Protein AF-G5LXJ3-F1 (afdb_monomer)

Sequence (70 aa):
MVRQVSEWGYKYIEQSPHPRINPFYKHPKAGRDTMQEYKRALQNYGVEISSFIVVYRWSGPDEERRPAGV

Radius of gyration: 14.77 Å; Cα contacts (8 Å, |Δi|>4): 99; chains: 1; bounding box: 36×18×39 Å

Foldseek 3Di:
DLQVCLVVVHAEDAAEADPCAHHAADDGNDDPVNVVVVVVSCVVSNHYYPHYDHHWCLVPPDPVRNVVRD

InterPro domains:
  IPR036237 Xylose isomerase-like superfamily [SSF51658] (2-68)

Solvent-accessible surface area (backbone atoms only — not comparable to full-atom values): 4055 Å² total; per-residue (Å²): 107,66,61,56,42,33,75,72,70,45,53,65,38,72,44,62,63,32,86,65,43,35,30,71,49,41,74,71,57,52,47,71,67,59,50,49,54,51,52,50,50,28,61,77,46,68,34,46,75,75,45,77,56,82,59,60,31,61,85,46,93,49,70,84,45,23,84,74,24,68

Mean predicted aligned error: 3.09 Å

Structure (mmCIF, N/CA/C/O backbone):
data_AF-G5LXJ3-F1
#
_entry.id   AF-G5LXJ3-F1
#
loop_
_atom_site.group_PDB
_atom_site.id
_atom_site.type_symbol
_atom_site.label_atom_id
_atom_site.label_alt_id
_atom_site.label_comp_id
_atom_site.label_asym_id
_atom_site.label_entity_id
_atom_site.label_seq_id
_atom_site.pdbx_PDB_ins_code
_atom_site.Cartn_x
_atom_site.Cartn_y
_atom_site.Cartn_z
_atom_site.occupancy
_atom_site.B_iso_or_equiv
_atom_site.auth_seq_id
_atom_site.auth_comp_id
_atom_site.auth_asym_id
_atom_site.auth_atom_id
_atom_site.pdbx_PDB_model_num
ATOM 1 N N . MET A 1 1 ? -4.538 -11.320 4.370 1.00 88.25 1 MET A N 1
ATOM 2 C CA . MET A 1 1 ? -3.497 -10.498 5.019 1.00 88.25 1 MET A CA 1
ATOM 3 C C . MET A 1 1 ? -4.087 -9.479 5.990 1.00 88.25 1 MET A C 1
ATOM 5 O O . MET A 1 1 ? -3.850 -9.644 7.170 1.00 88.25 1 MET A O 1
ATOM 9 N N . VAL A 1 2 ? -4.912 -8.507 5.566 1.00 96.62 2 VAL A N 1
ATOM 10 C CA . VAL A 1 2 ? -5.462 -7.457 6.469 1.00 96.62 2 VAL A CA 1
ATOM 11 C C . VAL A 1 2 ? -6.067 -8.001 7.770 1.00 96.62 2 VAL A C 1
ATOM 13 O O . VAL A 1 2 ? -5.696 -7.560 8.850 1.00 96.62 2 VAL A O 1
ATOM 16 N N . ARG A 1 3 ? -6.944 -9.006 7.669 1.00 97.56 3 ARG A N 1
ATOM 17 C CA . ARG A 1 3 ? -7.530 -9.682 8.834 1.00 97.56 3 ARG A CA 1
ATOM 18 C C . ARG A 1 3 ? -6.476 -10.237 9.797 1.00 97.56 3 ARG A C 1
ATOM 20 O O . ARG A 1 3 ? -6.586 -10.013 10.989 1.00 97.56 3 ARG A O 1
ATOM 27 N N . GLN A 1 4 ? -5.465 -10.931 9.276 1.00 97.88 4 GLN A N 1
ATOM 28 C CA . GLN A 1 4 ? -4.413 -11.543 10.096 1.00 97.88 4 GLN A CA 1
ATOM 29 C C . GLN A 1 4 ? -3.609 -10.479 10.846 1.00 97.88 4 GLN A C 1
ATOM 31 O O . GLN A 1 4 ? -3.335 -10.647 12.024 1.00 97.88 4 GLN A O 1
ATOM 36 N N . VAL A 1 5 ? -3.290 -9.358 10.190 1.00 97.75 5 VAL A N 1
ATOM 37 C CA . VAL A 1 5 ? -2.587 -8.231 10.826 1.00 97.75 5 VAL A CA 1
ATOM 38 C C . VAL A 1 5 ? -3.394 -7.669 12.002 1.00 97.75 5 VAL A C 1
ATOM 40 O O . VAL A 1 5 ? -2.824 -7.411 13.059 1.00 97.75 5 VAL A O 1
ATOM 43 N N . SER A 1 6 ? -4.716 -7.556 11.840 1.00 98.12 6 SER A N 1
ATOM 44 C CA . SER A 1 6 ? -5.636 -7.165 12.915 1.00 98.12 6 SER A CA 1
ATOM 45 C C . SER A 1 6 ? -5.693 -8.204 14.042 1.00 98.12 6 SER A C 1
ATOM 47 O O . SER A 1 6 ? -5.553 -7.851 15.208 1.00 98.12 6 SER A O 1
ATOM 49 N N . GLU A 1 7 ? -5.814 -9.494 13.710 1.00 98.19 7 GLU A N 1
ATOM 50 C CA . GLU A 1 7 ? -5.828 -10.600 14.685 1.00 98.19 7 GLU A CA 1
ATOM 51 C C . GLU A 1 7 ? -4.509 -10.716 15.467 1.00 98.19 7 GLU A C 1
ATOM 53 O O . GLU A 1 7 ? -4.512 -11.141 16.619 1.00 98.19 7 GLU A O 1
ATOM 58 N N . TRP A 1 8 ? -3.387 -10.299 14.876 1.00 98.12 8 TRP A N 1
ATOM 59 C CA . TRP A 1 8 ? -2.093 -10.182 15.556 1.00 98.12 8 TRP A CA 1
ATOM 60 C C . TRP A 1 8 ? -1.966 -8.930 16.437 1.00 98.12 8 TRP A C 1
ATOM 62 O O . TRP A 1 8 ? -0.983 -8.799 17.161 1.00 98.12 8 TRP A O 1
ATOM 72 N N . GLY A 1 9 ? -2.937 -8.014 16.397 1.00 98.19 9 GLY A N 1
ATOM 73 C CA . GLY A 1 9 ? -2.953 -6.791 17.202 1.00 98.19 9 GLY A CA 1
ATOM 74 C C . GLY A 1 9 ? -2.171 -5.618 16.605 1.00 98.19 9 GLY A C 1
ATOM 75 O O . GLY A 1 9 ? -1.945 -4.623 17.294 1.00 98.19 9 GLY A O 1
ATOM 76 N N . TYR A 1 10 ? -1.757 -5.692 15.336 1.00 98.25 10 TYR A N 1
ATOM 77 C CA . TYR A 1 10 ? -1.076 -4.584 14.666 1.00 98.25 10 TYR A CA 1
ATOM 78 C C . TYR A 1 10 ? -2.071 -3.593 14.057 1.00 98.25 10 TYR A C 1
ATOM 80 O O . TYR A 1 10 ? -3.097 -3.964 13.489 1.00 98.25 10 TYR A O 1
ATOM 88 N N . LYS A 1 11 ? -1.714 -2.306 14.112 1.00 97.88 11 LYS A N 1
ATOM 89 C CA . LYS A 1 11 ? -2.524 -1.210 13.563 1.00 97.88 11 LYS A CA 1
ATOM 90 C C . LYS A 1 11 ? -2.165 -0.839 12.123 1.00 97.88 11 LYS A C 1
ATOM 92 O O . LYS A 1 11 ? -3.022 -0.333 11.402 1.00 97.88 11 LYS A O 1
ATOM 97 N N . TYR A 1 12 ? -0.924 -1.087 11.707 1.00 98.25 12 TYR A N 1
ATOM 98 C CA . TYR A 1 12 ? -0.391 -0.581 10.445 1.00 98.25 12 TYR A CA 1
ATOM 99 C C . TYR A 1 12 ? 0.206 -1.678 9.563 1.00 98.25 12 TYR A C 1
ATOM 101 O O . TYR A 1 12 ? 0.805 -2.632 10.056 1.00 98.25 12 TYR A O 1
ATOM 109 N N . ILE A 1 13 ? 0.061 -1.503 8.250 1.00 97.75 13 ILE A N 1
ATOM 110 C CA . ILE A 1 13 ? 0.679 -2.318 7.202 1.00 97.75 13 ILE A CA 1
ATOM 111 C C . ILE A 1 13 ? 1.597 -1.428 6.363 1.00 97.75 13 ILE A C 1
ATOM 113 O O . ILE A 1 13 ? 1.153 -0.412 5.824 1.00 97.75 13 ILE A O 1
ATOM 117 N N . GLU A 1 14 ? 2.843 -1.857 6.168 1.00 97.06 14 GLU A N 1
ATOM 118 C CA . GLU A 1 14 ? 3.632 -1.417 5.018 1.00 97.06 14 GLU A CA 1
ATOM 119 C C . GLU A 1 14 ? 3.200 -2.223 3.792 1.00 97.06 14 GLU A C 1
ATOM 121 O O . GLU A 1 14 ? 3.354 -3.447 3.732 1.00 97.06 14 GLU A O 1
ATOM 126 N N . GLN A 1 15 ? 2.629 -1.547 2.799 1.00 96.44 15 GLN A N 1
ATOM 127 C CA . GLN A 1 15 ? 2.223 -2.197 1.565 1.00 96.44 15 GLN A CA 1
ATOM 128 C C . GLN A 1 15 ? 3.452 -2.442 0.684 1.00 96.44 15 GLN A C 1
ATOM 130 O O . GLN A 1 15 ? 3.967 -1.527 0.043 1.00 96.44 15 GLN A O 1
ATOM 135 N N . SER A 1 16 ? 3.875 -3.700 0.608 1.00 95.19 16 SER A N 1
ATOM 136 C CA . SER A 1 16 ? 4.900 -4.173 -0.323 1.00 95.19 16 SER A CA 1
ATOM 137 C C . SER A 1 16 ? 4.323 -4.469 -1.716 1.00 95.19 16 SER A C 1
ATOM 139 O O . SER A 1 16 ? 3.096 -4.472 -1.894 1.00 95.19 16 SER A O 1
ATOM 141 N N . PRO A 1 17 ? 5.162 -4.706 -2.741 1.00 95.75 17 PRO A N 1
ATOM 142 C CA . PRO A 1 17 ? 4.666 -5.018 -4.071 1.00 95.75 17 PRO A CA 1
ATOM 143 C C . PRO A 1 17 ? 3.719 -6.223 -4.068 1.00 95.75 17 PRO A C 1
ATOM 145 O O . PRO A 1 17 ? 3.996 -7.269 -3.482 1.00 95.75 17 PRO A O 1
ATOM 148 N N . HIS A 1 18 ? 2.581 -6.070 -4.742 1.00 95.31 18 HIS A N 1
ATOM 149 C CA . HIS A 1 18 ? 1.513 -7.065 -4.771 1.00 95.31 18 HIS A CA 1
ATOM 150 C C . HIS A 1 18 ? 0.976 -7.241 -6.200 1.00 95.31 18 HIS A C 1
ATOM 152 O O . HIS A 1 18 ? 0.680 -6.237 -6.855 1.00 95.31 18 HIS A O 1
ATOM 158 N N . PRO A 1 19 ? 0.756 -8.479 -6.691 1.00 95.19 19 PRO A N 1
ATOM 159 C CA . PRO A 1 19 ? 0.391 -8.741 -8.090 1.00 95.19 19 PRO A CA 1
ATOM 160 C C . PRO A 1 19 ? -0.866 -8.022 -8.602 1.00 95.19 19 PRO A C 1
ATOM 162 O O . PRO A 1 19 ? -0.969 -7.747 -9.796 1.00 95.19 19 PRO A O 1
ATOM 165 N N . ARG A 1 20 ? -1.823 -7.721 -7.713 1.00 95.12 20 ARG A N 1
ATOM 166 C CA . ARG A 1 20 ? -3.075 -7.008 -8.045 1.00 95.12 20 ARG A CA 1
ATOM 167 C C . ARG A 1 20 ? -2.995 -5.485 -7.874 1.00 95.12 20 ARG A C 1
ATOM 169 O O . ARG A 1 20 ? -3.910 -4.796 -8.307 1.00 95.12 20 ARG A O 1
ATOM 176 N N . ILE A 1 21 ? -1.951 -4.973 -7.216 1.00 95.38 21 ILE A N 1
ATOM 177 C CA . ILE A 1 21 ? -1.832 -3.553 -6.851 1.00 95.38 21 ILE A CA 1
ATOM 178 C C . ILE A 1 21 ? -0.660 -2.929 -7.601 1.00 95.38 21 ILE A C 1
ATOM 180 O O . ILE A 1 21 ? -0.864 -2.179 -8.552 1.00 95.38 21 ILE A O 1
ATOM 184 N N . ASN A 1 22 ? 0.558 -3.287 -7.208 1.00 95.75 22 ASN A N 1
ATOM 185 C CA . ASN A 1 22 ? 1.794 -2.805 -7.802 1.00 95.75 22 ASN A CA 1
ATOM 186 C C . ASN A 1 22 ? 2.821 -3.941 -7.814 1.00 95.75 22 ASN A C 1
ATOM 188 O O . ASN A 1 22 ? 3.458 -4.182 -6.790 1.00 95.75 22 ASN A O 1
ATOM 192 N N . PRO A 1 23 ? 2.916 -4.717 -8.903 1.00 95.75 23 PRO A N 1
ATOM 193 C CA . PRO A 1 23 ? 3.876 -5.807 -8.997 1.00 95.75 23 PRO A CA 1
ATOM 194 C C . PRO A 1 23 ? 5.315 -5.283 -9.092 1.00 95.75 23 PRO A C 1
ATOM 196 O O . PRO A 1 23 ? 5.555 -4.200 -9.614 1.00 95.75 23 PRO A O 1
ATOM 199 N N . PHE A 1 24 ? 6.281 -6.095 -8.663 1.00 94.81 24 PHE A N 1
ATOM 200 C CA . PHE A 1 24 ? 7.704 -5.799 -8.850 1.00 94.81 24 PHE A CA 1
ATOM 201 C C . PHE A 1 24 ? 8.034 -5.519 -10.321 1.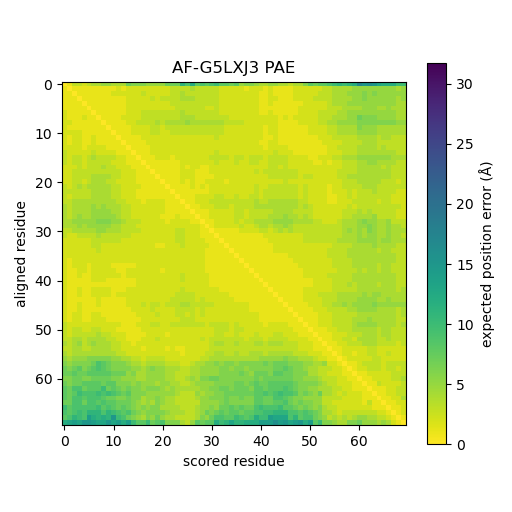00 94.81 24 PHE A C 1
ATOM 203 O O . PHE A 1 24 ? 7.659 -6.322 -11.181 1.00 94.81 24 PHE A O 1
ATOM 210 N N . TYR A 1 25 ? 8.779 -4.437 -10.585 1.00 92.69 25 TYR A N 1
ATOM 211 C CA . TYR A 1 25 ? 9.342 -4.132 -11.910 1.00 92.69 25 TYR A CA 1
ATOM 212 C C . TYR A 1 25 ? 8.286 -4.067 -13.028 1.00 92.69 25 TYR A C 1
ATOM 214 O O . TYR A 1 25 ? 8.518 -4.489 -14.159 1.00 92.69 25 TYR A O 1
ATOM 222 N N . LYS A 1 26 ? 7.060 -3.646 -12.698 1.00 93.06 26 LYS A N 1
ATOM 223 C CA . LYS A 1 26 ? 5.946 -3.528 -13.648 1.00 93.06 26 LYS A CA 1
ATOM 224 C C . LYS A 1 26 ? 5.101 -2.316 -13.312 1.00 93.06 26 LYS A C 1
ATOM 226 O O . LYS A 1 26 ? 5.082 -1.859 -12.177 1.00 93.06 26 LYS A O 1
ATOM 231 N N . HIS A 1 27 ? 4.341 -1.845 -14.293 1.00 92.25 27 HIS A N 1
ATOM 232 C CA . HIS A 1 27 ? 3.373 -0.786 -14.050 1.00 92.25 27 HIS A CA 1
ATOM 233 C C . HIS A 1 27 ? 2.319 -1.209 -13.006 1.00 9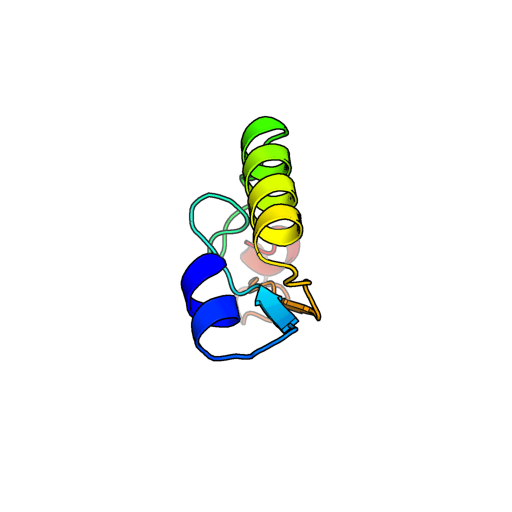2.25 27 HIS A C 1
ATOM 235 O O . HIS A 1 27 ? 1.912 -2.383 -12.985 1.00 92.25 27 HIS A O 1
ATOM 241 N N . PRO A 1 28 ? 1.836 -0.263 -12.176 1.00 93.44 28 PRO A N 1
ATOM 242 C CA . PRO A 1 28 ? 0.725 -0.497 -11.265 1.00 93.44 28 PRO A CA 1
ATOM 243 C C . PRO A 1 28 ? -0.500 -1.060 -11.989 1.00 93.44 28 PRO A C 1
ATOM 245 O O . PRO A 1 28 ? -0.843 -0.641 -13.093 1.00 93.44 28 PRO A O 1
ATOM 248 N N . LYS A 1 29 ? -1.172 -2.018 -11.348 1.00 94.62 29 LYS A N 1
ATOM 249 C CA . LYS A 1 29 ? -2.342 -2.729 -11.889 1.00 94.62 29 LYS A CA 1
ATOM 250 C C . LYS A 1 29 ? -3.643 -2.427 -11.155 1.00 94.62 29 LYS A C 1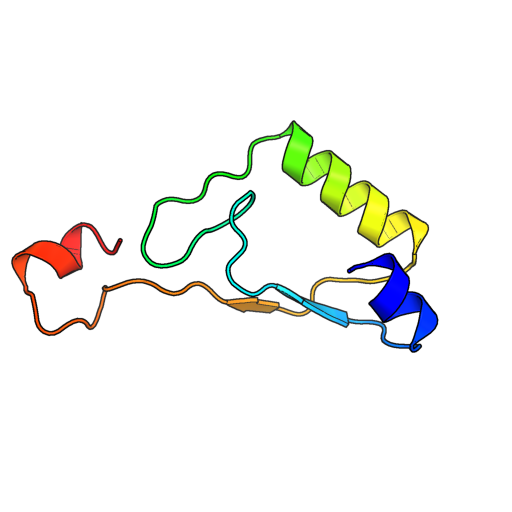
ATOM 252 O O . LYS A 1 29 ? -4.707 -2.804 -11.641 1.00 94.62 29 LYS A O 1
ATOM 257 N N . ALA A 1 30 ? -3.572 -1.817 -9.974 1.00 95.38 30 ALA A N 1
ATOM 258 C CA . ALA A 1 30 ? -4.745 -1.591 -9.139 1.00 95.38 30 ALA A CA 1
ATOM 259 C C . ALA A 1 30 ? -5.774 -0.695 -9.850 1.00 95.38 30 ALA A C 1
ATOM 261 O O . ALA A 1 30 ? -5.568 0.504 -10.020 1.00 95.38 30 ALA A O 1
ATOM 262 N N . GLY A 1 31 ? -6.903 -1.291 -10.236 1.00 95.88 31 GLY A N 1
ATOM 263 C CA . GLY A 1 31 ? -8.094 -0.575 -10.683 1.00 95.88 31 GLY A CA 1
ATOM 264 C C . GLY A 1 31 ? -8.985 -0.136 -9.517 1.00 95.88 31 GLY A C 1
ATOM 265 O O . GLY A 1 31 ? -8.724 -0.454 -8.353 1.00 95.88 31 GLY A O 1
ATOM 266 N N . ARG A 1 32 ? -10.080 0.568 -9.833 1.00 97.44 32 ARG A N 1
ATOM 267 C CA . ARG A 1 32 ? -11.035 1.080 -8.833 1.00 97.44 32 ARG A CA 1
ATOM 268 C C . ARG A 1 32 ? -11.588 -0.016 -7.920 1.00 97.44 32 ARG A C 1
ATOM 270 O O . ARG A 1 32 ? -11.595 0.184 -6.709 1.00 97.44 32 ARG A O 1
ATOM 277 N N . ASP A 1 33 ? -11.974 -1.159 -8.477 1.00 97.44 33 ASP A N 1
ATOM 278 C CA . ASP A 1 33 ? -12.598 -2.244 -7.710 1.00 97.44 33 ASP A CA 1
ATOM 279 C C . ASP A 1 33 ? -11.621 -2.863 -6.706 1.00 97.44 33 ASP A C 1
ATOM 281 O O . ASP A 1 33 ? -11.939 -2.973 -5.524 1.00 97.44 33 ASP A O 1
ATOM 285 N N . THR A 1 34 ? -10.386 -3.150 -7.135 1.00 96.75 34 THR A N 1
ATOM 286 C CA . THR A 1 34 ? -9.313 -3.627 -6.246 1.00 96.75 34 THR A CA 1
ATOM 287 C C . THR A 1 34 ? -9.047 -2.638 -5.110 1.00 96.75 34 THR A C 1
ATOM 289 O O . THR A 1 34 ? -8.88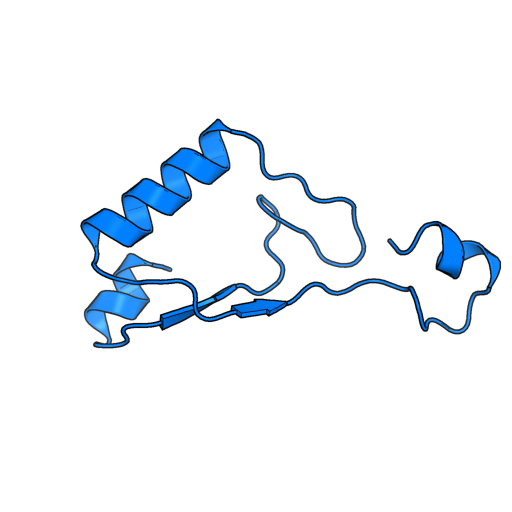3 -3.040 -3.959 1.00 96.75 34 THR A O 1
ATOM 292 N N . MET A 1 35 ? -9.026 -1.334 -5.405 1.00 96.31 35 MET A N 1
ATOM 293 C CA . MET A 1 35 ? -8.809 -0.313 -4.378 1.00 96.31 35 MET A CA 1
ATOM 294 C C . MET A 1 35 ? -9.991 -0.193 -3.410 1.00 96.31 35 MET A C 1
ATOM 296 O O . MET A 1 35 ? -9.775 0.041 -2.222 1.00 96.31 35 MET A O 1
ATOM 300 N N . GLN A 1 36 ? -11.230 -0.358 -3.882 1.00 98.06 36 GLN A N 1
ATOM 301 C CA . GLN A 1 36 ? -12.411 -0.369 -3.015 1.00 98.06 36 GLN A CA 1
ATOM 302 C C . GLN A 1 36 ? -12.439 -1.600 -2.109 1.00 98.06 36 GLN A C 1
ATOM 304 O O . GLN A 1 36 ? -12.660 -1.448 -0.909 1.00 98.06 36 GLN A O 1
ATOM 309 N N . GLU A 1 37 ? -12.178 -2.791 -2.652 1.00 97.50 37 GLU A N 1
ATOM 310 C CA . GLU A 1 37 ? -12.040 -4.031 -1.878 1.00 97.50 37 GLU A CA 1
ATOM 311 C C . GLU A 1 37 ? -10.992 -3.854 -0.776 1.00 97.50 37 GLU A C 1
ATOM 313 O O . GLU A 1 37 ? -11.259 -4.149 0.390 1.00 97.50 37 GLU A O 1
ATOM 318 N N . TYR A 1 38 ? -9.830 -3.289 -1.124 1.00 96.88 38 TYR A N 1
ATOM 319 C CA . TYR A 1 38 ? -8.756 -3.115 -0.159 1.00 96.88 38 TYR A CA 1
ATOM 320 C C . TYR A 1 38 ? -9.120 -2.122 0.953 1.00 96.88 38 TYR A C 1
ATOM 322 O O . TYR A 1 38 ? -8.960 -2.432 2.132 1.00 96.88 38 TYR A O 1
ATOM 330 N N . LYS A 1 39 ? -9.690 -0.963 0.599 1.00 97.38 39 LYS A N 1
ATOM 331 C CA . LYS A 1 39 ? -10.164 0.032 1.577 1.00 97.38 39 LYS A CA 1
ATOM 332 C C . LYS A 1 39 ? -11.238 -0.531 2.506 1.00 97.38 39 LYS A C 1
ATOM 334 O O . LYS A 1 39 ? -11.168 -0.297 3.708 1.00 97.38 39 LYS A O 1
ATOM 339 N N . ARG A 1 40 ? -12.196 -1.297 1.972 1.00 98.44 40 ARG A N 1
ATOM 340 C CA . ARG A 1 40 ? -13.229 -1.960 2.784 1.00 98.44 40 ARG A CA 1
ATOM 341 C C . ARG A 1 40 ? -12.611 -2.951 3.761 1.00 98.44 40 ARG A C 1
ATOM 343 O O . ARG A 1 40 ? -12.991 -2.960 4.924 1.00 98.44 40 ARG A O 1
ATOM 350 N N . ALA A 1 41 ? -11.642 -3.753 3.321 1.00 98.12 41 ALA A N 1
ATOM 351 C CA . ALA A 1 41 ? -10.948 -4.677 4.212 1.00 98.12 41 ALA A CA 1
ATOM 352 C C . ALA A 1 41 ? -10.223 -3.931 5.346 1.00 98.12 41 ALA A C 1
ATOM 354 O O . ALA A 1 41 ? -10.374 -4.303 6.505 1.00 98.12 41 ALA A O 1
ATOM 355 N N . LEU A 1 42 ? -9.484 -2.863 5.030 1.00 98.31 42 LEU A N 1
ATOM 356 C CA . LEU A 1 42 ? -8.797 -2.030 6.025 1.00 98.31 42 LEU A CA 1
ATOM 357 C C . LEU A 1 42 ? -9.777 -1.463 7.066 1.00 98.31 42 LEU A C 1
ATOM 359 O O . LEU A 1 42 ? -9.557 -1.624 8.265 1.00 98.31 42 LEU A O 1
ATOM 363 N N . GLN A 1 43 ? -10.902 -0.900 6.613 1.00 98.44 43 GLN A N 1
ATOM 364 C CA . GLN A 1 43 ? -11.959 -0.372 7.483 1.00 98.44 43 GLN A CA 1
ATOM 365 C C . GLN A 1 43 ? -12.590 -1.454 8.366 1.00 98.44 43 GLN A C 1
ATOM 367 O O . GLN A 1 43 ? -12.683 -1.271 9.577 1.00 98.44 43 GLN A O 1
ATOM 372 N N . ASN A 1 44 ? -12.975 -2.593 7.785 1.00 98.56 44 ASN A N 1
ATOM 373 C CA . ASN A 1 44 ? -13.650 -3.676 8.506 1.00 98.56 44 ASN A CA 1
ATOM 374 C C . ASN A 1 44 ? -12.795 -4.275 9.630 1.00 98.56 44 ASN A C 1
ATOM 376 O O . ASN A 1 44 ? -13.340 -4.759 10.616 1.00 98.56 44 ASN A O 1
ATOM 380 N N . TYR A 1 45 ? -11.470 -4.262 9.474 1.00 98.50 45 TYR A N 1
ATOM 381 C CA . TYR A 1 45 ? -10.535 -4.828 10.447 1.00 98.50 45 TYR A CA 1
ATOM 382 C C . TYR A 1 45 ? -9.785 -3.767 11.265 1.00 98.50 45 TYR A C 1
ATOM 384 O O . TYR A 1 45 ? -8.927 -4.120 12.072 1.00 98.50 45 TYR A O 1
ATOM 392 N N . GLY A 1 46 ? -10.093 -2.479 11.074 1.00 98.19 46 GLY A N 1
ATOM 393 C CA . GLY A 1 46 ? -9.495 -1.377 11.831 1.00 98.19 46 GLY A CA 1
ATOM 394 C C . G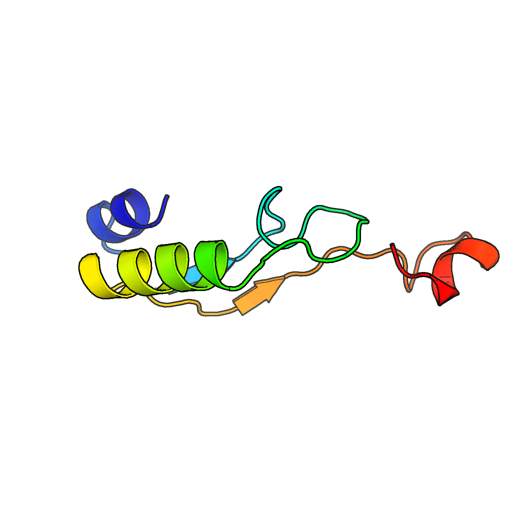LY A 1 46 ? -7.993 -1.169 11.593 1.00 98.19 46 GLY A C 1
ATOM 395 O O . GLY A 1 46 ? -7.330 -0.572 12.443 1.00 98.19 46 GLY A O 1
ATOM 396 N N . VAL A 1 47 ? -7.457 -1.633 10.463 1.00 98.50 47 VAL A N 1
ATOM 397 C CA . VAL A 1 47 ? -6.029 -1.550 10.102 1.00 98.50 47 VAL A CA 1
ATOM 398 C C . VAL A 1 47 ? -5.812 -0.443 9.074 1.00 98.50 47 VAL A C 1
ATOM 400 O O . VAL A 1 47 ? -6.666 -0.200 8.225 1.00 98.50 47 VAL A O 1
ATOM 403 N N . GLU A 1 48 ? -4.660 0.214 9.122 1.00 98.19 48 GLU A N 1
ATOM 404 C CA . GLU A 1 48 ? -4.297 1.320 8.235 1.00 98.19 48 GLU A CA 1
ATOM 405 C C . GLU A 1 48 ? -2.992 1.039 7.480 1.00 98.19 48 GLU A C 1
ATOM 407 O O . GLU A 1 48 ? -2.221 0.150 7.836 1.00 98.19 48 GLU A O 1
ATOM 412 N N . ILE A 1 49 ? -2.740 1.789 6.408 1.00 97.62 49 ILE A N 1
A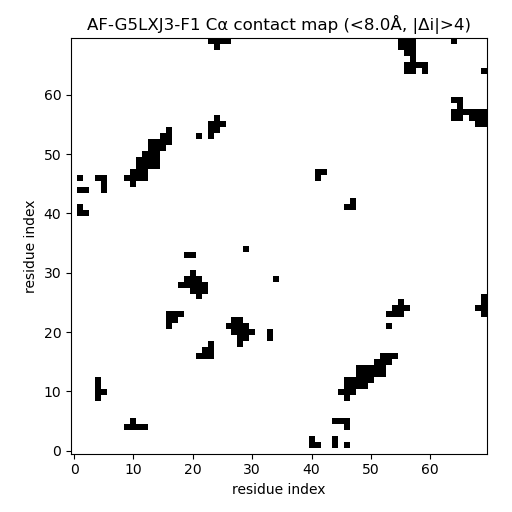TOM 413 C CA . ILE A 1 49 ? -1.472 1.718 5.672 1.00 97.62 49 ILE A CA 1
ATOM 414 C C . ILE A 1 49 ? -0.529 2.771 6.242 1.00 97.62 49 ILE A C 1
ATOM 416 O O . ILE A 1 49 ? -0.867 3.952 6.219 1.00 97.62 49 ILE A O 1
ATOM 420 N N . SER A 1 50 ? 0.646 2.365 6.725 1.00 97.75 50 SER A N 1
ATOM 421 C CA . SER A 1 50 ? 1.687 3.307 7.165 1.00 97.75 50 SER A CA 1
ATOM 422 C C . SER A 1 50 ? 2.515 3.833 6.000 1.00 97.75 50 SER A C 1
ATOM 424 O O . SER A 1 50 ? 2.885 5.002 5.964 1.00 97.75 50 SER A O 1
ATOM 426 N N . SER A 1 51 ? 2.837 2.949 5.060 1.00 97.62 51 SER A N 1
ATOM 427 C CA . SER A 1 51 ? 3.773 3.206 3.970 1.00 97.62 51 SER A CA 1
ATOM 428 C C . SER A 1 51 ? 3.442 2.333 2.765 1.00 97.62 51 SER A C 1
ATOM 430 O O . SER A 1 51 ? 2.769 1.305 2.866 1.00 97.62 51 SER A O 1
ATOM 432 N N . PHE A 1 52 ? 3.919 2.757 1.599 1.00 95.94 52 PHE A N 1
ATOM 433 C CA . PHE A 1 52 ? 3.814 2.003 0.360 1.00 95.94 52 PHE A CA 1
ATOM 434 C C . PHE A 1 52 ? 5.175 1.980 -0.322 1.00 95.94 52 PHE A C 1
ATOM 436 O O . PHE A 1 52 ? 5.671 3.022 -0.752 1.00 95.94 52 PHE A O 1
ATOM 443 N N . ILE A 1 53 ? 5.776 0.794 -0.410 1.00 95.00 53 ILE A N 1
ATOM 444 C CA . ILE A 1 53 ? 7.078 0.612 -1.045 1.00 95.00 53 ILE A CA 1
ATOM 445 C C . ILE A 1 53 ? 6.897 0.140 -2.487 1.00 95.00 53 ILE A C 1
ATOM 447 O O . ILE A 1 53 ? 6.243 -0.865 -2.779 1.00 95.00 53 ILE A O 1
ATOM 451 N N . VAL A 1 54 ? 7.501 0.893 -3.405 1.00 93.56 54 VAL A N 1
ATO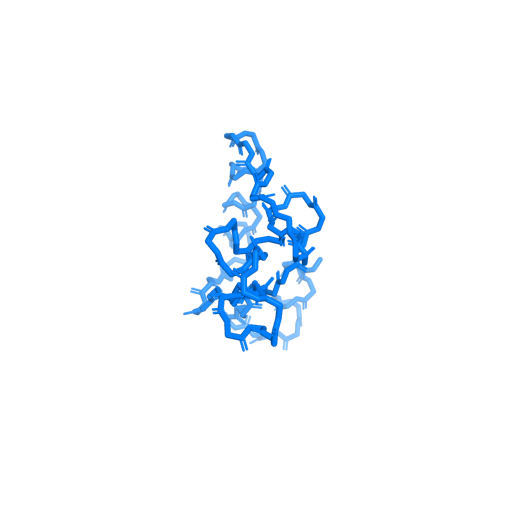M 452 C CA . VAL A 1 54 ? 7.551 0.574 -4.832 1.00 93.56 54 VAL A CA 1
ATOM 453 C C . VAL A 1 54 ? 8.954 0.111 -5.195 1.00 93.56 54 VAL A C 1
ATOM 455 O O . VAL A 1 54 ? 9.940 0.667 -4.718 1.00 93.56 54 VAL A O 1
ATOM 458 N N . VAL A 1 55 ? 9.047 -0.922 -6.031 1.00 94.50 55 VAL A N 1
ATOM 459 C CA . VAL A 1 55 ? 10.332 -1.503 -6.433 1.00 94.50 55 VAL A CA 1
ATOM 460 C C . VAL A 1 55 ? 10.451 -1.434 -7.951 1.00 94.50 55 VAL A C 1
ATOM 462 O O . VAL A 1 55 ? 9.808 -2.192 -8.681 1.00 94.50 55 VAL A O 1
ATOM 465 N N . TYR A 1 56 ? 11.281 -0.489 -8.389 1.00 93.56 56 TYR A N 1
ATOM 466 C CA . TYR A 1 56 ? 11.461 -0.034 -9.766 1.00 93.56 56 TYR A CA 1
ATOM 467 C C . TYR A 1 56 ? 12.946 0.015 -10.140 1.00 93.56 56 TYR A C 1
ATOM 469 O O . TYR A 1 56 ? 13.820 -0.091 -9.280 1.00 93.56 56 TYR A O 1
ATOM 477 N N . ARG A 1 57 ? 13.243 0.158 -11.435 1.00 92.25 57 ARG A N 1
ATOM 478 C CA . ARG A 1 57 ? 14.608 0.118 -11.994 1.00 92.25 57 ARG A CA 1
ATOM 479 C C . ARG A 1 57 ? 15.227 1.495 -12.237 1.00 92.25 57 ARG A C 1
ATOM 481 O O . ARG A 1 57 ? 16.183 1.600 -12.996 1.00 92.25 57 ARG A O 1
ATOM 488 N N . TRP A 1 58 ? 14.731 2.545 -11.583 1.00 90.50 58 TRP A N 1
ATOM 489 C CA . TRP A 1 58 ? 15.194 3.926 -11.796 1.00 90.50 58 TRP A CA 1
ATOM 490 C C . TRP A 1 58 ? 16.691 4.141 -11.551 1.00 90.50 58 TRP A C 1
ATOM 492 O O . TRP A 1 58 ? 17.308 4.961 -12.223 1.00 90.50 58 TRP A O 1
ATOM 502 N N . SER A 1 59 ? 17.279 3.389 -10.622 1.00 90.88 59 SER A N 1
ATOM 503 C CA . SER A 1 59 ? 18.715 3.399 -10.312 1.00 90.88 59 SER A CA 1
ATOM 504 C C . SER A 1 59 ? 19.439 2.136 -10.799 1.00 90.88 59 SER A C 1
ATOM 506 O O . SER A 1 59 ? 20.520 1.811 -10.313 1.00 90.88 59 SER A O 1
ATOM 508 N N . GLY A 1 60 ? 18.838 1.389 -11.733 1.00 90.19 60 GLY A N 1
ATOM 509 C CA . GLY A 1 60 ? 19.448 0.194 -12.311 1.00 90.19 60 GLY A CA 1
ATOM 510 C C . GLY A 1 60 ? 20.641 0.523 -13.223 1.00 90.19 60 GLY A C 1
ATOM 511 O O . GLY A 1 60 ? 20.702 1.621 -13.772 1.00 90.19 60 GLY A O 1
ATOM 512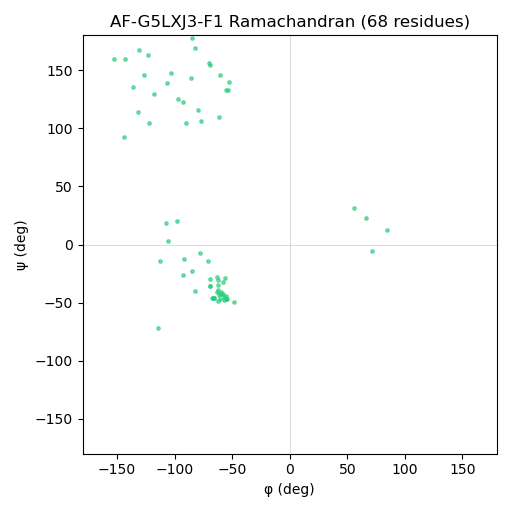 N N . PRO A 1 61 ? 21.569 -0.429 -13.431 1.00 94.31 61 PRO A N 1
ATOM 513 C CA . PRO A 1 61 ? 22.766 -0.215 -14.255 1.00 94.31 61 PRO A CA 1
ATOM 514 C C . PRO A 1 61 ? 22.473 -0.102 -15.761 1.00 94.31 61 PRO A C 1
ATOM 516 O O . PRO A 1 61 ? 23.339 0.308 -16.523 1.00 94.31 61 PRO A O 1
ATOM 519 N N . ASP A 1 62 ? 21.269 -0.481 -16.193 1.00 93.69 62 ASP A N 1
ATOM 520 C CA . ASP A 1 62 ? 20.831 -0.432 -17.587 1.00 93.69 62 ASP A CA 1
ATOM 521 C C . ASP A 1 62 ? 20.184 0.929 -17.888 1.00 93.69 62 ASP A C 1
ATOM 523 O O . ASP A 1 62 ? 19.056 1.200 -17.462 1.00 93.69 62 ASP A O 1
ATOM 527 N N . GLU A 1 63 ? 20.913 1.793 -18.598 1.00 92.31 63 GLU A N 1
ATOM 528 C CA . GLU A 1 63 ? 20.465 3.148 -18.927 1.00 92.31 63 GLU A CA 1
ATOM 529 C C . GLU A 1 63 ? 19.202 3.184 -19.782 1.00 92.31 63 GLU A C 1
ATOM 531 O O . GLU A 1 63 ? 18.369 4.058 -19.560 1.00 92.31 63 GLU A O 1
ATOM 536 N N . GLU A 1 64 ? 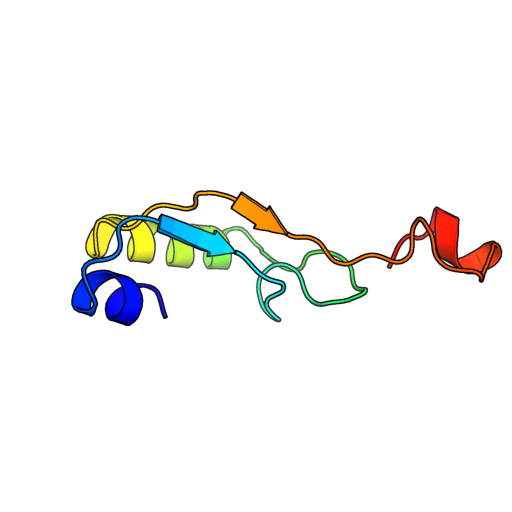19.015 2.236 -20.703 1.00 91.50 64 GLU A N 1
ATOM 537 C CA . GLU A 1 64 ? 17.832 2.196 -21.570 1.00 91.50 64 GLU A CA 1
ATOM 538 C C . GLU A 1 64 ? 16.569 1.844 -20.775 1.00 91.50 64 GLU A C 1
ATOM 540 O O . GLU A 1 64 ? 15.469 2.302 -21.092 1.00 91.50 64 GLU A O 1
ATOM 545 N N . ARG A 1 65 ? 16.717 1.073 -19.688 1.00 86.69 65 ARG A N 1
ATOM 546 C CA . ARG A 1 65 ? 15.603 0.694 -18.803 1.00 86.69 65 ARG A CA 1
ATOM 547 C C . ARG A 1 65 ? 15.279 1.728 -17.728 1.00 86.69 65 ARG A C 1
ATOM 549 O O . ARG A 1 65 ? 14.145 1.745 -17.243 1.00 86.69 65 ARG A O 1
ATOM 556 N N . ARG A 1 66 ? 16.220 2.601 -17.345 1.00 90.94 66 ARG A N 1
ATOM 557 C CA . ARG A 1 66 ? 15.987 3.630 -16.307 1.00 90.94 66 ARG A CA 1
ATOM 558 C C . ARG A 1 66 ? 14.801 4.565 -16.622 1.00 90.94 66 ARG A C 1
ATOM 560 O O . ARG A 1 66 ? 13.998 4.761 -15.708 1.00 90.94 66 ARG A O 1
ATOM 567 N N . PRO A 1 67 ? 14.628 5.099 -17.854 1.00 88.25 67 PRO A N 1
ATOM 568 C CA . PRO A 1 67 ? 13.503 5.971 -18.203 1.00 88.25 67 PRO A CA 1
ATOM 569 C C . PRO A 1 67 ? 12.136 5.299 -18.075 1.00 88.25 67 PRO A C 1
ATOM 571 O O . PRO A 1 67 ? 11.187 5.928 -17.613 1.00 88.25 67 PRO A O 1
ATOM 574 N N . ALA A 1 68 ? 12.031 4.021 -18.456 1.00 87.25 68 ALA A N 1
ATOM 575 C CA . ALA A 1 68 ? 10.798 3.254 -18.287 1.00 87.25 68 ALA A CA 1
ATOM 576 C C . ALA A 1 68 ? 10.524 2.968 -16.803 1.00 87.25 68 ALA A C 1
ATOM 578 O O . ALA A 1 68 ? 9.375 2.964 -16.361 1.00 87.25 68 ALA A O 1
ATOM 579 N N . GLY A 1 69 ? 11.587 2.743 -16.025 1.00 82.69 69 GLY A N 1
ATOM 580 C CA . GLY A 1 69 ? 11.527 2.582 -14.578 1.00 82.69 69 GLY A CA 1
ATOM 581 C C . GLY A 1 69 ? 10.903 1.278 -14.094 1.00 82.69 69 GLY A C 1
ATOM 582 O O . GLY A 1 69 ? 10.952 0.995 -12.900 1.00 82.69 69 GLY A O 1
ATOM 583 N N . VAL A 1 70 ? 10.363 0.460 -14.990 1.00 81.50 70 VAL A N 1
ATOM 584 C CA . VAL A 1 70 ? 9.768 -0.847 -14.697 1.00 81.50 70 VAL A CA 1
ATOM 585 C C . VAL A 1 70 ? 10.630 -1.961 -15.269 1.00 81.50 70 VAL A C 1
ATOM 587 O O . VAL A 1 70 ? 11.021 -1.883 -16.451 1.00 81.50 70 VAL A O 1
#

Organism: NCBI:txid913241

Nearest PDB structures (foldseek):
  4grs-assembly1_B  TM=6.354E-01  e=3.433E-01  Thermotoga maritima MSB8
  4c1k-assembly1_E  TM=6.449E-01  e=7.941E-01  Pyrococcus furiosus
  1q6f-assembly1_A  TM=5.510E-01  e=2.112E+00  Glycine max
  3d3n-assembly1_B  TM=4.520E-01  e=6.026E+00  Lactiplantibacillus plantarum WCFS1
  3ha2-assembly1_B  TM=3.501E-01  e=9.828E+00  Pediococcus pentosaceus ATCC 25745

pLDDT: mean 95.05, std 3.7, range [81.5, 98.56]

Secondary structure (DSSP, 8-state):
-HHHHHHTT--EEEE--BTTTB-TTS-----HHHHHHHHHHHHHHT-EEEEE----STT-S-TTTTTT--